Protein AF-A0A411FER3-F1 (afdb_monomer_lite)

Sequence (93 aa):
MKMMVMIMMMSIMWWRNHILLMLISAEMLLIIAMMSMINSHNQNSSFLLMLFLPLSVTLASMGMSMMILSSRVNNKTSTLFMLTFANNNNIPH

Foldseek 3Di:
DVVLLVVLVVQLVPPVPDLPSNLVSVLVNLVVVLVVLVVPPDPVSVVVSVVSVVVNVVVSVVSVVVVVVVVVVVVVVVVVVVVVVVVVVPDDD

Structure (mmCIF, N/CA/C/O backbone):
data_AF-A0A411FER3-F1
#
_entry.id   AF-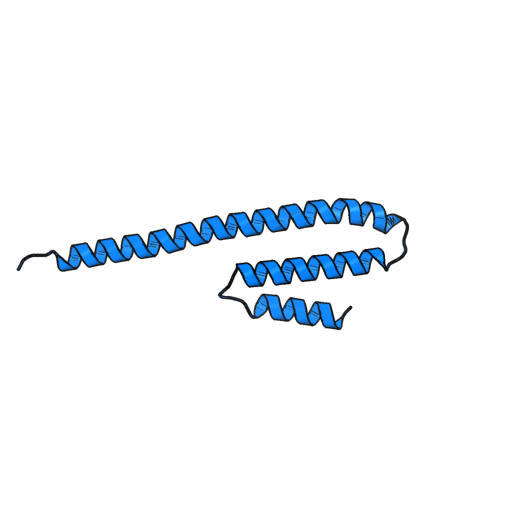A0A411FER3-F1
#
loop_
_atom_site.group_PDB
_atom_site.id
_atom_site.type_symbol
_atom_site.label_atom_id
_atom_site.label_alt_id
_atom_site.label_comp_id
_atom_site.label_asym_id
_atom_site.label_entity_id
_atom_site.label_seq_id
_atom_site.pdbx_PDB_ins_code
_atom_site.Cartn_x
_atom_site.Cartn_y
_atom_site.Cartn_z
_atom_site.occupancy
_atom_site.B_iso_or_equiv
_atom_site.auth_seq_id
_atom_site.auth_comp_id
_atom_site.auth_asym_id
_atom_site.auth_atom_id
_atom_site.pdbx_PDB_model_num
ATOM 1 N N . MET A 1 1 ? 16.944 -5.169 -0.177 1.00 69.88 1 MET A N 1
ATOM 2 C CA . MET A 1 1 ? 15.508 -5.279 -0.529 1.00 69.88 1 MET A CA 1
ATOM 3 C C . MET A 1 1 ? 14.810 -6.408 0.233 1.00 69.88 1 MET A C 1
ATOM 5 O O . MET A 1 1 ? 13.967 -6.098 1.059 1.00 69.88 1 MET A O 1
ATOM 9 N N . LYS A 1 2 ? 15.179 -7.691 0.053 1.00 78.00 2 LYS A N 1
ATOM 10 C CA . LYS A 1 2 ? 14.475 -8.835 0.689 1.00 78.00 2 LYS A CA 1
ATOM 11 C C . LYS A 1 2 ? 14.326 -8.722 2.217 1.00 78.00 2 LYS A C 1
ATOM 13 O O . LYS A 1 2 ? 13.232 -8.899 2.736 1.00 78.00 2 LYS A O 1
ATOM 18 N N . MET A 1 3 ? 15.398 -8.355 2.925 1.00 83.06 3 MET A N 1
ATOM 19 C CA . MET A 1 3 ? 15.358 -8.171 4.384 1.00 83.06 3 MET A CA 1
ATOM 20 C C . MET A 1 3 ? 14.451 -7.005 4.814 1.00 83.06 3 MET A C 1
ATOM 22 O O . MET A 1 3 ? 13.704 -7.142 5.774 1.00 83.06 3 MET A O 1
ATOM 26 N N . MET A 1 4 ? 14.448 -5.893 4.070 1.00 82.31 4 MET A N 1
ATOM 27 C CA . MET A 1 4 ? 13.546 -4.760 4.330 1.00 82.31 4 MET A CA 1
ATOM 28 C C . MET A 1 4 ? 12.074 -5.149 4.175 1.00 82.31 4 MET A C 1
ATOM 30 O O . MET A 1 4 ? 11.265 -4.768 5.011 1.00 82.31 4 MET A O 1
ATOM 34 N N . VAL A 1 5 ? 11.730 -5.946 3.156 1.00 83.62 5 VAL A N 1
ATOM 35 C CA . VAL A 1 5 ? 10.352 -6.432 2.965 1.00 83.62 5 VAL A CA 1
ATOM 36 C C . VAL A 1 5 ? 9.908 -7.285 4.155 1.00 83.62 5 VAL A C 1
ATOM 38 O O . VAL A 1 5 ? 8.813 -7.083 4.669 1.00 83.62 5 VAL A O 1
ATOM 41 N N . MET A 1 6 ? 10.771 -8.179 4.649 1.00 85.94 6 MET A N 1
ATOM 42 C CA . MET A 1 6 ? 10.462 -8.994 5.830 1.00 85.94 6 MET A CA 1
ATOM 43 C C . MET A 1 6 ? 10.262 -8.141 7.088 1.00 85.94 6 MET A C 1
ATOM 45 O O . MET A 1 6 ? 9.321 -8.377 7.839 1.00 85.94 6 MET A O 1
ATOM 49 N N . ILE A 1 7 ? 11.096 -7.118 7.300 1.00 84.06 7 ILE A N 1
ATOM 50 C CA . ILE A 1 7 ? 10.964 -6.200 8.442 1.00 84.06 7 ILE A CA 1
ATOM 51 C C . ILE A 1 7 ? 9.638 -5.430 8.379 1.00 84.06 7 ILE A C 1
ATOM 53 O O . ILE A 1 7 ? 8.958 -5.305 9.395 1.00 84.06 7 ILE A O 1
ATOM 57 N N . MET A 1 8 ? 9.239 -4.954 7.196 1.00 84.38 8 MET A N 1
ATOM 58 C CA . MET A 1 8 ? 7.972 -4.233 7.029 1.00 84.38 8 MET A CA 1
ATOM 59 C C . MET A 1 8 ? 6.752 -5.148 7.194 1.00 84.38 8 MET A C 1
ATOM 61 O O . MET A 1 8 ? 5.770 -4.752 7.812 1.00 84.38 8 MET A O 1
ATOM 65 N N . MET A 1 9 ? 6.821 -6.399 6.732 1.00 82.62 9 MET A N 1
ATOM 66 C CA . MET A 1 9 ? 5.761 -7.382 6.989 1.00 82.62 9 MET A CA 1
ATOM 67 C C . MET A 1 9 ? 5.608 -7.685 8.484 1.00 82.62 9 MET A C 1
ATOM 69 O O . MET A 1 9 ? 4.492 -7.734 9.000 1.00 82.62 9 MET A O 1
ATOM 73 N N . MET A 1 10 ? 6.725 -7.829 9.201 1.00 84.06 10 MET A N 1
ATOM 74 C CA . MET A 1 10 ? 6.702 -8.035 10.651 1.00 84.06 10 MET A CA 1
ATOM 75 C C . MET A 1 10 ? 6.182 -6.804 11.401 1.00 84.06 10 MET A C 1
ATOM 77 O O . MET A 1 10 ? 5.457 -6.949 12.385 1.00 84.06 10 MET A O 1
ATOM 81 N N . SER A 1 11 ? 6.491 -5.591 10.932 1.00 82.50 11 SER A N 1
ATOM 82 C CA . SER A 1 11 ? 5.989 -4.369 11.563 1.00 82.50 11 SER A CA 1
ATOM 83 C C . SER A 1 11 ? 4.472 -4.222 11.400 1.00 82.50 11 SER A C 1
ATOM 85 O O . SER A 1 11 ? 3.802 -3.898 12.374 1.00 82.50 11 SER A O 1
ATOM 87 N N . ILE A 1 12 ? 3.886 -4.560 10.245 1.00 83.88 12 ILE A N 1
ATOM 88 C CA . ILE A 1 12 ? 2.419 -4.567 10.058 1.00 83.88 12 ILE A CA 1
ATOM 89 C C . ILE A 1 12 ? 1.728 -5.450 11.110 1.00 83.88 12 ILE A C 1
ATOM 91 O O . ILE A 1 12 ? 0.720 -5.048 11.691 1.00 83.88 12 ILE A O 1
ATOM 95 N N . MET A 1 13 ? 2.291 -6.626 11.405 1.00 80.69 13 MET A N 1
ATOM 96 C CA . MET A 1 13 ? 1.725 -7.551 12.395 1.00 80.69 13 MET A CA 1
ATOM 97 C C . MET A 1 13 ? 1.893 -7.076 13.845 1.00 80.69 13 MET A C 1
ATOM 99 O O . MET A 1 13 ? 1.079 -7.420 14.703 1.00 80.69 13 MET A O 1
ATOM 103 N N . TRP A 1 14 ? 2.921 -6.275 14.130 1.00 81.75 14 TRP A N 1
ATOM 104 C CA . TRP A 1 14 ? 3.219 -5.811 15.485 1.00 81.75 14 TRP A CA 1
ATOM 105 C C . TRP A 1 14 ? 2.221 -4.753 15.978 1.00 81.75 14 TRP A C 1
ATOM 107 O O . TRP A 1 14 ? 1.768 -4.791 17.124 1.00 81.75 14 TRP A O 1
ATOM 117 N N . TRP A 1 15 ? 1.836 -3.800 15.128 1.00 70.88 15 TRP A N 1
ATOM 118 C CA . TRP A 1 15 ? 1.075 -2.609 15.535 1.00 70.88 15 TRP A CA 1
ATOM 119 C C . TRP A 1 15 ? -0.448 -2.822 15.562 1.00 70.88 15 TRP A C 1
ATOM 121 O O . TRP A 1 15 ? -1.217 -1.963 15.133 1.00 70.88 15 TRP A O 1
ATOM 131 N N . ARG A 1 16 ? -0.913 -3.948 16.121 1.00 64.25 16 ARG A N 1
ATOM 132 C CA . ARG A 1 16 ? -2.332 -4.360 16.102 1.00 64.25 16 ARG A CA 1
ATOM 133 C C . ARG A 1 16 ? -3.307 -3.312 16.662 1.00 64.25 16 ARG A C 1
ATOM 135 O O . ARG A 1 16 ? -4.459 -3.280 16.248 1.00 64.25 16 ARG A O 1
ATOM 142 N N . ASN A 1 17 ? -2.862 -2.469 17.595 1.00 69.12 17 ASN A N 1
ATOM 143 C CA . ASN A 1 17 ? -3.724 -1.492 18.269 1.00 69.12 17 ASN A CA 1
ATOM 144 C C . ASN A 1 17 ? -3.714 -0.092 17.624 1.00 69.12 17 ASN A C 1
ATOM 146 O O . ASN A 1 17 ? -4.632 0.694 17.837 1.00 69.12 17 ASN A O 1
ATOM 150 N N . HIS A 1 18 ? -2.690 0.234 16.831 1.00 80.94 18 HIS A N 1
ATOM 151 C CA . HIS A 1 18 ? -2.529 1.558 16.233 1.00 80.94 18 HIS A CA 1
ATOM 152 C C . HIS A 1 18 ? -2.665 1.467 14.714 1.00 80.94 18 HIS A C 1
ATOM 154 O O . HIS A 1 18 ? -1.677 1.370 13.988 1.00 80.94 18 HIS A O 1
ATOM 160 N N . ILE A 1 19 ? -3.911 1.541 14.239 1.00 81.12 19 ILE A N 1
ATOM 161 C CA . ILE A 1 19 ? -4.270 1.415 12.815 1.00 81.12 19 ILE A CA 1
ATOM 162 C C . ILE A 1 19 ? -3.488 2.410 11.936 1.00 81.12 19 ILE A C 1
ATOM 164 O O . ILE A 1 19 ? -3.045 2.041 10.854 1.00 81.12 19 ILE A O 1
ATOM 168 N N . LEU A 1 20 ? -3.232 3.636 12.414 1.00 82.31 20 LEU A N 1
ATOM 169 C CA . LEU A 1 20 ? -2.407 4.623 11.695 1.00 82.31 20 LEU A CA 1
ATOM 170 C C . LEU A 1 20 ? -0.974 4.142 11.445 1.00 82.31 20 LEU A C 1
ATOM 172 O O . LEU A 1 20 ? -0.457 4.286 10.342 1.00 82.31 20 LEU A O 1
ATOM 176 N N . LEU A 1 21 ? -0.334 3.563 12.461 1.00 82.94 21 LEU A N 1
ATOM 177 C CA . LEU A 1 21 ? 1.036 3.060 12.355 1.00 82.94 21 LEU A CA 1
ATOM 178 C C . LEU A 1 21 ? 1.114 1.830 11.447 1.00 82.94 21 LEU A C 1
ATOM 180 O O . LEU A 1 21 ? 2.087 1.679 10.713 1.00 82.94 21 LEU A O 1
ATOM 184 N N . MET A 1 22 ? 0.060 1.011 11.434 1.00 85.25 22 MET A N 1
ATOM 185 C CA . MET A 1 22 ? -0.094 -0.084 10.475 1.00 85.25 22 MET A CA 1
ATOM 186 C C . MET A 1 22 ? -0.261 0.424 9.031 1.00 85.25 22 MET A C 1
ATOM 188 O O . MET A 1 22 ? 0.335 -0.133 8.114 1.00 85.25 22 MET A O 1
ATOM 192 N N . LEU A 1 23 ? -1.036 1.492 8.810 1.00 85.50 23 LEU A N 1
ATOM 193 C CA . LEU A 1 23 ? -1.161 2.102 7.481 1.00 85.50 23 LEU A CA 1
ATOM 194 C C . LEU A 1 23 ? 0.178 2.674 6.997 1.00 85.50 23 LEU A C 1
ATOM 196 O O . LEU A 1 23 ? 0.553 2.466 5.848 1.00 85.50 23 LEU A O 1
ATOM 200 N N . ILE A 1 24 ? 0.928 3.342 7.876 1.00 86.25 24 ILE A N 1
ATOM 201 C CA . ILE A 1 24 ? 2.242 3.904 7.534 1.00 86.25 24 ILE A CA 1
ATOM 202 C C . ILE A 1 24 ? 3.237 2.803 7.150 1.00 86.25 24 ILE A C 1
ATOM 204 O O . ILE A 1 24 ? 3.979 2.962 6.183 1.00 86.25 24 ILE A O 1
ATOM 208 N N . SER A 1 25 ? 3.262 1.671 7.860 1.00 86.12 25 SER A N 1
ATOM 209 C CA . SER A 1 25 ? 4.148 0.564 7.480 1.00 86.12 25 SER A CA 1
ATOM 210 C C . SER A 1 25 ? 3.750 -0.077 6.146 1.00 86.12 25 SER A C 1
ATOM 212 O O . SER A 1 25 ? 4.634 -0.456 5.374 1.00 86.12 25 SER A O 1
ATOM 214 N N . ALA A 1 26 ? 2.453 -0.132 5.830 1.00 86.19 26 ALA A N 1
ATOM 215 C CA . ALA A 1 26 ? 1.967 -0.573 4.524 1.00 86.19 26 ALA A CA 1
ATOM 216 C C . ALA A 1 26 ? 2.381 0.383 3.385 1.00 86.19 26 ALA A C 1
ATOM 218 O O . ALA A 1 26 ? 2.861 -0.083 2.351 1.00 86.19 26 ALA A O 1
ATOM 219 N N . GLU A 1 27 ? 2.293 1.702 3.588 1.00 87.69 27 GLU A N 1
ATOM 220 C CA . GLU A 1 27 ? 2.781 2.706 2.626 1.00 87.69 27 GLU A CA 1
ATOM 221 C C . GLU A 1 27 ? 4.287 2.567 2.369 1.00 87.69 27 GLU A C 1
ATOM 223 O O . GLU A 1 27 ? 4.743 2.541 1.224 1.00 87.69 27 GLU A O 1
ATOM 228 N N . MET A 1 28 ? 5.080 2.379 3.427 1.00 88.44 28 MET A N 1
ATOM 229 C CA . MET A 1 28 ? 6.525 2.168 3.289 1.00 88.44 28 MET A CA 1
ATOM 230 C C . MET A 1 28 ? 6.850 0.890 2.504 1.00 88.44 28 MET A C 1
ATOM 232 O O . MET A 1 28 ? 7.810 0.864 1.730 1.00 88.44 28 MET A O 1
ATOM 236 N N . LEU A 1 29 ? 6.042 -0.164 2.650 1.00 89.94 29 LEU A N 1
ATOM 237 C CA . LEU A 1 29 ? 6.189 -1.392 1.872 1.00 89.94 29 LEU A CA 1
ATOM 238 C C . LEU A 1 29 ? 5.875 -1.164 0.385 1.00 89.94 29 LEU A C 1
ATOM 240 O O . LEU A 1 29 ? 6.621 -1.651 -0.469 1.00 89.94 29 LEU A O 1
ATOM 244 N N . LEU A 1 30 ? 4.831 -0.391 0.068 1.00 88.75 30 LEU A N 1
ATOM 245 C CA . LEU A 1 30 ? 4.481 -0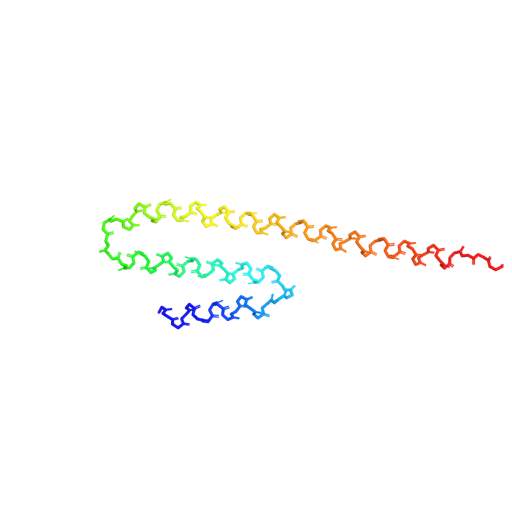.024 -1.309 1.00 88.75 30 LEU A CA 1
ATOM 246 C C . LEU A 1 30 ? 5.583 0.810 -1.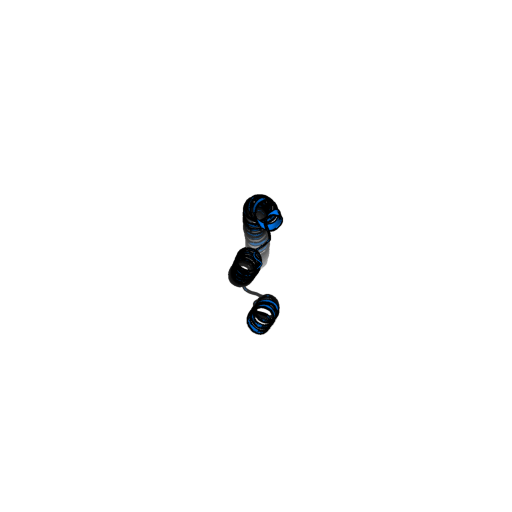974 1.00 88.75 30 LEU A C 1
ATOM 248 O O . LEU A 1 30 ? 5.938 0.545 -3.124 1.00 88.75 30 LEU A O 1
ATOM 252 N N . ILE A 1 31 ? 6.196 1.745 -1.245 1.00 89.12 31 ILE A N 1
ATOM 253 C CA . ILE A 1 31 ? 7.333 2.535 -1.741 1.00 89.12 31 ILE A CA 1
ATOM 254 C C . ILE A 1 31 ? 8.535 1.630 -2.039 1.00 89.12 31 ILE A C 1
ATOM 256 O O . ILE A 1 31 ? 9.153 1.746 -3.097 1.00 89.12 31 ILE A O 1
ATOM 260 N N . ILE A 1 32 ? 8.861 0.685 -1.151 1.00 89.44 32 ILE A N 1
ATOM 261 C CA . ILE A 1 32 ? 9.953 -0.275 -1.389 1.00 89.44 32 ILE A CA 1
ATOM 262 C C . ILE A 1 32 ? 9.660 -1.137 -2.625 1.00 89.44 32 ILE A C 1
ATOM 264 O O . ILE A 1 32 ? 10.561 -1.376 -3.434 1.00 89.44 32 ILE A O 1
ATOM 268 N N . ALA A 1 33 ? 8.410 -1.575 -2.804 1.00 86.06 33 ALA A N 1
ATOM 269 C CA . ALA A 1 33 ? 7.989 -2.318 -3.988 1.00 86.06 33 ALA A CA 1
ATOM 270 C C . ALA A 1 33 ? 8.154 -1.480 -5.267 1.00 86.06 33 ALA A C 1
ATOM 272 O O . ALA A 1 33 ? 8.756 -1.955 -6.233 1.00 86.06 33 ALA A O 1
ATOM 273 N N . MET A 1 34 ? 7.731 -0.214 -5.249 1.00 86.88 34 MET A N 1
ATOM 274 C CA . MET A 1 34 ? 7.907 0.725 -6.360 1.00 86.88 34 MET A CA 1
ATOM 275 C C . MET A 1 34 ? 9.387 0.918 -6.713 1.00 86.88 34 MET A C 1
ATOM 277 O O . MET A 1 34 ? 9.770 0.769 -7.872 1.00 86.88 34 MET A O 1
ATOM 281 N N . MET A 1 35 ? 10.244 1.153 -5.716 1.00 86.31 35 MET A N 1
ATOM 282 C CA . MET A 1 35 ? 11.691 1.290 -5.920 1.00 86.31 35 MET A CA 1
ATOM 283 C C . MET A 1 35 ? 12.318 0.007 -6.477 1.00 86.31 35 MET A C 1
ATOM 285 O O . MET A 1 35 ? 13.248 0.066 -7.281 1.00 86.31 35 MET A O 1
ATOM 289 N N . SER A 1 36 ? 11.809 -1.166 -6.091 1.00 84.81 36 SER A N 1
ATOM 290 C CA . SER A 1 36 ? 12.267 -2.432 -6.666 1.00 84.81 36 SER A CA 1
ATOM 291 C C . SER A 1 36 ? 11.906 -2.562 -8.151 1.00 84.81 36 SER A C 1
ATOM 293 O O . SER A 1 36 ? 12.744 -3.010 -8.932 1.00 84.81 36 SER A O 1
ATOM 295 N N . MET A 1 37 ? 10.715 -2.099 -8.552 1.00 84.31 37 MET A N 1
ATOM 296 C CA . MET A 1 37 ? 10.255 -2.132 -9.946 1.00 84.31 37 MET A CA 1
ATOM 297 C C . MET A 1 37 ? 10.987 -1.128 -10.841 1.00 84.31 37 MET A C 1
ATOM 299 O O . MET A 1 37 ? 11.260 -1.433 -12.000 1.00 84.31 37 MET A O 1
ATOM 303 N N . ILE A 1 38 ? 11.346 0.043 -10.304 1.00 86.19 38 ILE A N 1
ATOM 304 C CA . ILE A 1 38 ? 12.183 1.029 -11.007 1.00 86.19 38 ILE A CA 1
ATOM 305 C C . ILE A 1 38 ? 13.571 0.440 -11.290 1.00 86.19 38 ILE A C 1
ATOM 307 O O . ILE A 1 38 ? 14.090 0.572 -12.395 1.00 86.19 38 ILE A O 1
ATOM 311 N N . ASN A 1 39 ? 14.156 -0.254 -10.309 1.00 82.44 39 ASN A N 1
ATOM 312 C CA . ASN A 1 39 ? 15.486 -0.849 -10.447 1.00 82.44 39 ASN A CA 1
ATOM 313 C C . ASN A 1 39 ? 15.508 -2.084 -11.361 1.00 82.44 39 ASN A C 1
ATOM 315 O O . ASN A 1 39 ? 16.550 -2.401 -11.936 1.00 82.44 39 ASN A O 1
ATOM 319 N N . SER A 1 40 ? 14.382 -2.787 -11.528 1.00 78.38 40 SER A N 1
ATOM 320 C CA . SER A 1 40 ? 14.247 -3.811 -12.564 1.00 78.38 40 SER A CA 1
ATOM 321 C C . SER A 1 40 ? 14.046 -3.129 -13.919 1.00 78.38 40 SER A C 1
ATOM 323 O O . SER A 1 40 ? 12.924 -2.843 -14.337 1.00 78.38 40 SER A O 1
ATOM 325 N N . HIS A 1 41 ? 15.161 -2.820 -14.576 1.00 60.94 41 HIS A N 1
ATOM 326 C CA . HIS A 1 41 ? 15.228 -2.085 -15.834 1.00 60.94 41 HIS A CA 1
ATOM 327 C C . HIS A 1 41 ? 14.589 -2.898 -16.977 1.00 60.94 41 HIS A C 1
ATOM 329 O O . HIS A 1 41 ? 15.258 -3.634 -17.694 1.00 60.94 41 HIS A O 1
ATOM 335 N N . ASN A 1 42 ? 13.269 -2.802 -17.130 1.00 72.25 42 ASN A N 1
ATOM 336 C CA . ASN A 1 42 ? 12.529 -3.432 -18.217 1.00 72.25 42 ASN A CA 1
ATOM 337 C C . ASN A 1 42 ? 11.515 -2.431 -18.777 1.00 72.25 42 ASN A C 1
ATOM 339 O O . ASN A 1 42 ? 10.802 -1.800 -18.008 1.00 72.25 42 ASN A O 1
ATOM 343 N N . GLN A 1 43 ? 11.423 -2.262 -20.098 1.00 66.06 43 GLN A N 1
ATOM 344 C CA . GLN A 1 43 ? 10.559 -1.232 -20.700 1.00 66.06 43 GLN A CA 1
ATOM 345 C C . GLN A 1 43 ? 9.080 -1.391 -20.303 1.00 66.06 43 GLN A C 1
ATOM 347 O O . GLN A 1 43 ? 8.386 -0.396 -20.093 1.00 66.06 43 GLN A O 1
ATOM 352 N N . ASN A 1 44 ? 8.632 -2.628 -20.067 1.00 70.44 44 ASN A N 1
ATOM 353 C CA . ASN A 1 44 ? 7.280 -2.932 -19.590 1.00 70.44 44 ASN A CA 1
ATOM 354 C C . ASN A 1 44 ? 7.007 -2.489 -18.139 1.00 70.44 44 ASN A C 1
ATOM 356 O O . ASN A 1 44 ? 5.844 -2.381 -17.751 1.00 70.44 44 ASN A O 1
ATOM 360 N N . SER A 1 45 ? 8.035 -2.219 -17.324 1.00 72.06 45 SER A N 1
ATOM 361 C CA . SER A 1 45 ? 7.836 -1.789 -15.933 1.00 72.06 45 SER A CA 1
ATOM 362 C C . SER A 1 45 ? 7.287 -0.365 -15.835 1.00 72.06 45 SER A C 1
ATOM 364 O O . SER A 1 45 ? 6.606 -0.053 -14.865 1.00 72.06 45 SER A O 1
ATOM 366 N N . SER A 1 46 ? 7.500 0.474 -16.855 1.00 79.62 46 SER A N 1
ATOM 367 C CA . SER A 1 46 ? 7.030 1.867 -16.889 1.00 79.62 46 SER A CA 1
ATOM 368 C C . SER A 1 46 ? 5.499 1.985 -16.878 1.00 79.62 46 SER A C 1
ATOM 370 O O . SER A 1 46 ? 4.942 2.722 -16.065 1.00 79.62 46 SER A O 1
ATOM 372 N N . PHE A 1 47 ? 4.802 1.200 -17.706 1.00 83.00 47 PHE A N 1
ATOM 373 C CA . PHE A 1 47 ? 3.337 1.128 -17.702 1.00 83.00 47 PHE A CA 1
ATOM 374 C C . PHE A 1 47 ? 2.800 0.565 -16.378 1.00 83.00 47 PHE A C 1
ATOM 376 O O . PHE A 1 47 ? 1.819 1.064 -15.826 1.00 83.00 47 PHE A O 1
ATOM 383 N N . LEU A 1 48 ? 3.484 -0.442 -15.833 1.00 84.69 48 LEU A N 1
ATOM 384 C CA . LEU A 1 48 ? 3.122 -1.075 -14.566 1.00 84.69 48 LEU A CA 1
ATOM 385 C C . LEU A 1 48 ? 3.270 -0.095 -13.390 1.00 84.69 48 LEU A C 1
ATOM 387 O O . LEU A 1 48 ? 2.380 -0.011 -12.551 1.00 84.69 48 LEU A O 1
ATOM 391 N N . LEU A 1 49 ? 4.331 0.716 -13.380 1.00 83.94 49 LEU A N 1
ATOM 392 C CA . LEU A 1 49 ? 4.530 1.831 -12.447 1.00 83.94 49 LEU A CA 1
ATOM 393 C C . LEU A 1 49 ? 3.411 2.875 -12.553 1.00 83.94 49 LEU A C 1
ATOM 395 O O . LEU A 1 49 ? 2.919 3.349 -11.530 1.00 83.94 49 LEU A O 1
ATOM 399 N N . MET A 1 50 ? 2.977 3.189 -13.777 1.00 85.69 50 MET A N 1
ATOM 400 C CA . MET A 1 50 ? 1.904 4.154 -14.025 1.00 85.69 50 MET A CA 1
ATOM 401 C C . MET A 1 50 ? 0.546 3.681 -13.487 1.00 85.69 50 MET A C 1
ATOM 403 O O . MET A 1 50 ? -0.242 4.502 -13.028 1.00 85.69 50 MET A O 1
ATOM 407 N N . LEU A 1 51 ? 0.282 2.369 -13.499 1.00 86.62 51 LEU A N 1
ATOM 408 C CA . LEU A 1 51 ? -0.906 1.768 -12.877 1.00 86.62 51 LEU A CA 1
ATOM 409 C C . LEU A 1 51 ? -0.757 1.559 -11.365 1.00 86.62 51 LEU A C 1
ATOM 411 O O . LEU A 1 51 ? -1.735 1.656 -10.626 1.00 86.62 51 LEU A O 1
ATOM 415 N N . PHE A 1 52 ? 0.454 1.279 -10.889 1.00 89.25 52 PHE A N 1
ATOM 416 C CA . PHE A 1 52 ? 0.718 0.990 -9.480 1.00 89.25 52 PHE A CA 1
ATOM 417 C C . PHE A 1 52 ? 0.459 2.201 -8.574 1.00 89.25 52 PHE A C 1
ATOM 419 O O . PHE A 1 52 ? -0.130 2.055 -7.506 1.00 89.25 52 PHE A O 1
ATOM 426 N N . LEU A 1 53 ? 0.845 3.396 -9.022 1.00 85.94 53 LEU A N 1
ATOM 427 C CA . LEU A 1 53 ? 0.687 4.654 -8.285 1.00 85.94 53 LEU A CA 1
ATOM 428 C C . LEU A 1 53 ? -0.777 5.020 -7.955 1.00 85.94 53 LEU A C 1
ATOM 430 O O . LEU A 1 53 ? -1.081 5.289 -6.794 1.00 85.94 53 LEU A O 1
ATOM 434 N N . PRO A 1 54 ? -1.724 5.028 -8.913 1.00 90.12 54 PRO A N 1
ATOM 435 C CA . PRO A 1 54 ? -3.123 5.290 -8.588 1.00 90.12 54 PRO A CA 1
ATOM 436 C C . PRO A 1 54 ? -3.719 4.185 -7.707 1.00 90.12 54 PRO A C 1
ATOM 438 O O . PRO A 1 54 ? -4.484 4.490 -6.794 1.00 90.12 54 PRO A O 1
ATOM 441 N N . LEU A 1 55 ? -3.327 2.920 -7.904 1.00 89.81 55 LEU A N 1
ATOM 442 C CA . LEU A 1 55 ? -3.771 1.820 -7.044 1.00 89.81 55 LEU A CA 1
ATOM 443 C C . LEU A 1 55 ? -3.314 2.007 -5.590 1.00 89.81 55 LEU A C 1
ATOM 445 O O . LEU A 1 55 ? -4.142 1.875 -4.687 1.00 89.81 55 LEU A O 1
ATOM 449 N N . SER A 1 56 ? -2.054 2.383 -5.347 1.00 91.31 56 SER A N 1
ATOM 450 C CA . SER A 1 56 ? -1.564 2.637 -3.985 1.00 91.31 56 SER A CA 1
ATOM 451 C C . SER A 1 56 ? -2.324 3.783 -3.313 1.00 91.31 56 SER A C 1
ATOM 453 O O . SER A 1 56 ? -2.757 3.644 -2.172 1.00 91.31 56 SER A O 1
ATOM 455 N N . VAL A 1 57 ? -2.598 4.870 -4.042 1.00 90.56 57 VAL A N 1
ATOM 456 C CA . VAL A 1 57 ? -3.371 6.012 -3.521 1.00 90.56 57 VAL A CA 1
ATOM 457 C C . VAL A 1 57 ? -4.812 5.618 -3.178 1.00 90.56 57 VAL A C 1
ATOM 459 O O . VAL A 1 57 ? -5.323 6.010 -2.127 1.00 90.56 57 VAL A O 1
ATOM 462 N N . THR A 1 58 ? -5.477 4.819 -4.021 1.00 92.94 58 THR A N 1
ATOM 463 C CA . THR A 1 58 ? -6.848 4.355 -3.729 1.00 92.94 58 THR A CA 1
ATOM 464 C C . THR A 1 58 ? -6.908 3.433 -2.513 1.00 92.94 58 THR A C 1
ATOM 466 O O . THR A 1 58 ? -7.832 3.534 -1.704 1.00 92.94 58 THR A O 1
ATOM 469 N N . LEU A 1 59 ? -5.901 2.573 -2.329 1.00 88.75 59 LEU A N 1
ATOM 470 C CA . LEU A 1 59 ? -5.805 1.705 -1.159 1.00 88.75 59 LEU A CA 1
ATOM 471 C C . LEU A 1 59 ? -5.616 2.528 0.126 1.00 88.75 59 LEU A C 1
ATOM 473 O O . LEU A 1 59 ? -6.286 2.267 1.128 1.00 88.75 59 LEU A O 1
ATOM 477 N N . ALA A 1 60 ? -4.779 3.567 0.074 1.00 87.31 60 ALA A N 1
ATOM 478 C CA . ALA A 1 60 ? -4.565 4.501 1.175 1.00 87.31 60 ALA A CA 1
ATOM 479 C C . ALA A 1 60 ? -5.857 5.234 1.567 1.00 87.31 60 ALA A C 1
ATOM 481 O O . ALA A 1 60 ? -6.227 5.289 2.745 1.00 87.31 60 ALA A O 1
ATOM 482 N N . SER A 1 61 ? -6.589 5.766 0.578 1.00 90.25 61 SER A N 1
ATOM 483 C CA . SER A 1 61 ? -7.839 6.486 0.836 1.00 90.25 61 SER A CA 1
ATOM 484 C C . SER A 1 61 ? -8.902 5.561 1.428 1.00 90.25 61 SER A C 1
ATOM 486 O O . SER A 1 61 ? -9.626 5.954 2.347 1.00 90.25 61 SER A O 1
ATOM 488 N N . MET A 1 62 ? -8.974 4.315 0.948 1.00 90.19 62 MET A N 1
ATOM 489 C CA . MET A 1 62 ? -9.865 3.298 1.498 1.00 90.19 62 MET A CA 1
ATOM 490 C C . MET A 1 62 ? -9.503 2.972 2.953 1.00 90.19 62 MET A C 1
ATOM 492 O O . MET A 1 62 ? -10.385 3.009 3.814 1.00 90.19 62 MET A O 1
ATOM 496 N N . GLY A 1 63 ? -8.224 2.747 3.263 1.00 87.44 63 GLY A N 1
ATOM 497 C CA . GLY A 1 63 ? -7.765 2.488 4.631 1.00 87.44 63 GLY A CA 1
ATOM 498 C C . GLY A 1 63 ? -8.077 3.639 5.598 1.00 87.44 63 GLY A C 1
ATOM 499 O O . GLY A 1 63 ? -8.591 3.411 6.696 1.00 87.44 63 GLY A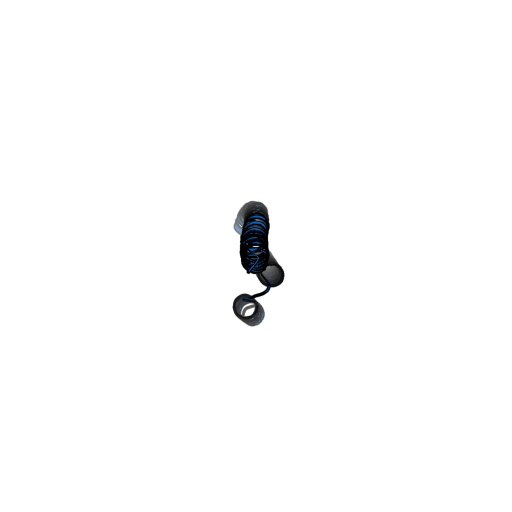 O 1
ATOM 500 N N 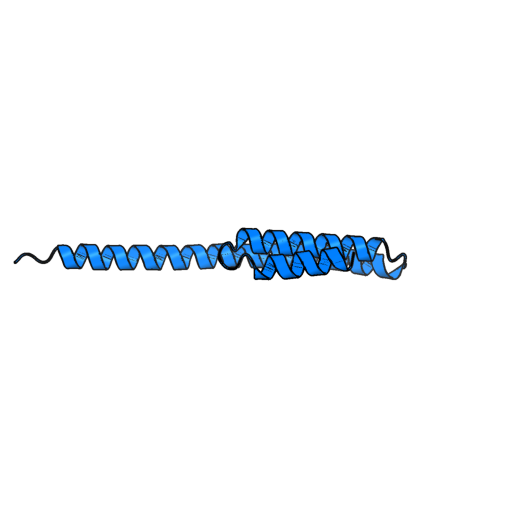. MET A 1 64 ? -7.882 4.888 5.167 1.00 85.69 64 MET A N 1
ATOM 501 C CA . MET A 1 64 ? -8.244 6.070 5.959 1.00 85.69 64 MET A CA 1
ATOM 502 C C . MET A 1 64 ? -9.758 6.192 6.171 1.00 85.69 64 MET A C 1
ATOM 504 O O . MET A 1 64 ? -10.207 6.508 7.274 1.00 85.69 64 MET A O 1
ATOM 508 N N . SER A 1 65 ? -10.570 5.888 5.155 1.00 87.56 65 SER A N 1
ATOM 509 C CA . SER A 1 65 ? -12.033 5.891 5.294 1.00 87.56 65 SER A CA 1
ATOM 510 C C . SER A 1 65 ? -12.524 4.844 6.305 1.00 87.56 65 SER A C 1
ATOM 512 O O . SER A 1 65 ? -13.393 5.140 7.130 1.00 87.56 65 SER A O 1
ATOM 514 N N . MET A 1 66 ? -11.907 3.655 6.326 1.00 84.25 66 MET A N 1
ATOM 515 C CA . MET A 1 66 ? -12.198 2.612 7.315 1.00 84.25 66 MET A CA 1
ATOM 516 C C . MET A 1 66 ? -11.808 3.039 8.731 1.00 84.25 66 MET A C 1
ATOM 518 O O . MET A 1 66 ? -12.549 2.772 9.675 1.00 84.25 66 MET A O 1
ATOM 522 N N . MET A 1 67 ? -10.694 3.757 8.888 1.00 85.69 67 MET A N 1
ATOM 523 C CA . MET A 1 67 ? -10.287 4.319 10.178 1.00 85.69 67 MET A CA 1
ATOM 524 C C . MET A 1 67 ? -11.291 5.358 10.705 1.00 85.69 67 MET A C 1
ATOM 526 O O . MET A 1 67 ? -11.613 5.396 11.895 1.00 85.69 67 MET A O 1
ATOM 530 N N . ILE A 1 68 ? -11.839 6.197 9.824 1.00 85.00 68 ILE A N 1
ATOM 531 C CA . ILE A 1 68 ? -12.899 7.140 10.200 1.00 85.00 68 ILE A CA 1
ATOM 532 C C . ILE A 1 68 ? -14.160 6.375 10.625 1.00 85.00 68 ILE A C 1
ATOM 534 O O . ILE A 1 68 ? -14.817 6.757 11.593 1.00 85.00 68 ILE A O 1
ATOM 538 N N . LEU A 1 69 ? -14.497 5.276 9.947 1.00 83.31 69 LEU A N 1
ATOM 539 C CA . LEU A 1 69 ? -15.656 4.467 10.314 1.00 83.31 69 LEU A CA 1
ATOM 540 C C . LEU A 1 69 ? -15.465 3.794 11.685 1.00 83.31 69 LEU A C 1
ATOM 542 O O . LEU A 1 69 ? -16.362 3.857 12.527 1.00 83.31 69 LEU A O 1
ATOM 546 N N . SER A 1 70 ? -14.290 3.209 11.939 1.00 78.94 70 SER A N 1
ATOM 547 C CA . SER A 1 70 ? -13.986 2.517 13.197 1.00 78.94 70 SER A CA 1
ATOM 548 C C . SER A 1 70 ? -13.924 3.472 14.392 1.00 78.94 70 SER A C 1
ATOM 550 O O . SER A 1 70 ? -14.477 3.168 15.450 1.00 78.94 70 SER A O 1
ATOM 552 N N . SER A 1 71 ? -13.356 4.670 14.219 1.00 79.44 71 SER A N 1
ATOM 553 C CA . SER A 1 71 ? -13.355 5.699 15.270 1.00 79.44 71 SER A CA 1
ATOM 554 C C . SER A 1 71 ? -14.771 6.143 15.658 1.00 79.44 71 SER A C 1
ATOM 556 O O . SER A 1 71 ? -15.071 6.312 16.841 1.00 79.44 71 SER A O 1
ATOM 558 N N . ARG A 1 72 ? -15.686 6.259 14.685 1.00 78.12 72 ARG A N 1
ATOM 559 C CA . ARG A 1 72 ? -17.096 6.592 14.945 1.00 78.12 72 ARG A CA 1
ATOM 560 C C . ARG A 1 72 ? -17.835 5.482 15.688 1.00 78.12 72 ARG A C 1
ATOM 562 O O . ARG A 1 72 ? -18.699 5.796 16.500 1.00 78.12 72 ARG A O 1
ATOM 569 N N . VAL A 1 73 ? -17.527 4.213 15.423 1.00 75.88 73 VAL A N 1
ATOM 570 C CA . VAL A 1 73 ? -18.135 3.079 16.140 1.00 75.88 73 VAL A CA 1
ATOM 571 C C . VAL A 1 73 ? -17.659 3.046 17.595 1.00 75.88 73 VAL A C 1
ATOM 573 O O . VAL A 1 73 ? -18.496 3.005 18.495 1.00 75.88 73 VAL A O 1
ATOM 576 N N . ASN A 1 74 ? -16.352 3.185 17.836 1.00 65.50 74 ASN A N 1
ATOM 577 C CA . ASN A 1 74 ? -15.789 3.155 19.192 1.00 65.50 74 ASN A CA 1
ATOM 578 C C . ASN A 1 74 ? -16.245 4.337 20.069 1.00 65.50 74 ASN A C 1
ATOM 580 O O . ASN A 1 74 ? -16.471 4.171 21.268 1.00 65.50 74 ASN A O 1
ATOM 584 N N . ASN A 1 75 ? -16.443 5.524 19.484 1.00 60.31 75 ASN A N 1
ATOM 585 C CA . ASN A 1 75 ? -16.989 6.671 20.221 1.00 60.31 75 ASN A CA 1
ATOM 586 C C . ASN A 1 75 ? -18.488 6.522 20.536 1.00 60.31 75 ASN A C 1
ATOM 588 O O . ASN A 1 75 ? -18.976 7.053 21.534 1.00 60.31 75 ASN A O 1
ATOM 592 N N . LYS A 1 76 ? -19.248 5.795 19.708 1.00 53.56 76 LYS A N 1
ATOM 593 C CA . LYS A 1 76 ? -20.665 5.507 19.982 1.00 53.56 76 LYS A CA 1
ATOM 594 C C . LYS A 1 76 ? -20.841 4.472 21.091 1.00 53.56 76 LYS A C 1
ATOM 596 O O . LYS A 1 76 ? -21.759 4.599 21.891 1.00 53.56 76 LYS A O 1
ATOM 601 N N . THR A 1 77 ? -19.962 3.475 21.178 1.00 54.44 77 THR A N 1
ATOM 602 C CA . THR A 1 77 ? -20.013 2.467 22.249 1.00 54.44 77 THR A CA 1
ATOM 603 C C . THR A 1 77 ? -19.677 3.054 23.619 1.00 54.44 77 THR A C 1
ATOM 605 O O . THR A 1 77 ? -20.337 2.714 24.599 1.00 54.44 77 THR A O 1
ATOM 608 N N . SER A 1 78 ? -18.707 3.972 23.704 1.00 56.66 78 SER A N 1
ATOM 609 C CA . SER A 1 78 ? -18.356 4.630 24.972 1.00 56.66 78 SER A CA 1
ATOM 610 C C . SER A 1 78 ? -19.456 5.579 25.461 1.00 56.66 78 SER A C 1
ATOM 612 O O . SER A 1 78 ? -19.777 5.587 26.648 1.00 56.66 78 SER A O 1
ATOM 614 N N . THR A 1 79 ? -20.085 6.331 24.554 1.00 57.16 79 THR A N 1
ATOM 615 C CA . THR A 1 79 ? -21.183 7.253 24.891 1.00 57.16 79 THR A CA 1
ATOM 616 C C . THR A 1 79 ? -22.458 6.528 25.324 1.00 57.16 79 THR A C 1
ATOM 618 O O . THR A 1 79 ? -23.071 6.940 26.306 1.00 57.16 79 THR A O 1
ATOM 621 N N . LEU A 1 80 ? -22.832 5.420 24.670 1.00 58.94 80 LEU A N 1
ATOM 622 C CA . LEU A 1 80 ? -23.966 4.586 25.095 1.00 58.94 80 LEU A CA 1
ATOM 623 C C . LEU A 1 80 ? -23.731 3.962 26.473 1.00 58.94 80 LEU A C 1
ATOM 625 O O . LEU A 1 80 ? -24.619 4.028 27.319 1.00 58.94 80 LEU A O 1
ATOM 629 N N . PHE A 1 81 ? -22.531 3.424 26.722 1.00 57.56 81 PHE A N 1
ATOM 630 C CA . PHE A 1 81 ? -22.178 2.867 28.029 1.00 57.56 81 PHE A CA 1
ATOM 631 C C . PHE A 1 81 ? -22.249 3.9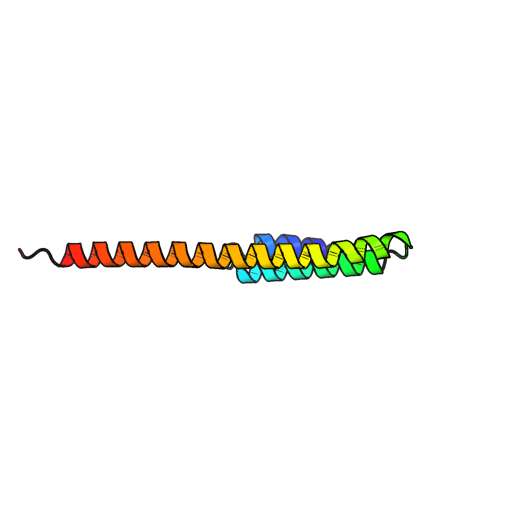33 29.130 1.00 57.56 81 PHE A C 1
ATOM 633 O O . PHE A 1 81 ? -22.876 3.711 30.165 1.00 57.56 81 PHE A O 1
ATOM 640 N N . MET A 1 82 ? -21.689 5.121 28.884 1.00 58.59 82 MET A N 1
ATOM 641 C CA . MET A 1 82 ? -21.718 6.232 29.837 1.00 58.59 82 MET A CA 1
ATOM 642 C C . MET A 1 82 ? -23.146 6.727 30.114 1.00 58.59 82 MET A C 1
ATOM 644 O O . MET A 1 82 ? -23.480 6.987 31.266 1.00 58.59 82 MET A O 1
ATOM 648 N N . LEU A 1 83 ? -24.012 6.787 29.095 1.00 60.34 83 LEU A N 1
ATOM 649 C CA . LEU A 1 83 ? -25.431 7.124 29.260 1.00 60.34 83 LEU A CA 1
ATOM 650 C C . LEU A 1 83 ? -26.189 6.063 30.066 1.00 60.34 83 LEU A C 1
ATOM 652 O O . LEU A 1 83 ? -26.956 6.418 30.957 1.00 60.34 83 LEU A O 1
ATOM 656 N N . THR A 1 84 ? -25.957 4.770 29.816 1.00 60.12 84 THR A N 1
ATOM 657 C CA . THR A 1 84 ? -26.574 3.700 30.618 1.00 60.12 84 THR A CA 1
ATOM 658 C C . THR A 1 84 ? -26.089 3.706 32.067 1.00 60.12 84 THR A C 1
ATOM 660 O O . THR A 1 84 ? -26.890 3.504 32.974 1.00 60.12 84 THR A O 1
ATOM 663 N N . PHE A 1 85 ? -24.807 3.999 32.305 1.00 57.75 85 PHE A N 1
ATOM 664 C CA . PHE A 1 85 ? -24.240 4.069 33.652 1.00 57.75 85 PHE A CA 1
ATOM 665 C C . PHE A 1 85 ? -24.750 5.294 34.423 1.00 57.75 85 PHE A C 1
ATOM 667 O O . PHE A 1 85 ? -25.113 5.186 35.590 1.00 57.75 85 PHE A O 1
ATOM 674 N N . ALA A 1 86 ? -24.846 6.449 33.757 1.00 58.91 86 ALA A N 1
ATOM 675 C CA . ALA A 1 86 ? -25.422 7.658 34.337 1.00 58.91 86 ALA A CA 1
ATOM 676 C C . ALA A 1 86 ? -26.911 7.482 34.676 1.00 58.91 86 ALA A C 1
ATOM 678 O O . ALA A 1 86 ? -27.357 7.945 35.720 1.00 58.91 86 ALA A O 1
ATOM 679 N N . ASN A 1 87 ? -27.673 6.778 33.833 1.00 56.88 87 ASN A N 1
ATOM 680 C CA . ASN A 1 87 ? -29.091 6.535 34.090 1.00 56.88 87 ASN A CA 1
ATOM 681 C C . ASN A 1 87 ? -29.320 5.509 35.218 1.00 56.88 87 ASN A C 1
ATOM 683 O O . ASN A 1 87 ? -30.280 5.633 35.969 1.00 56.88 87 ASN A O 1
ATOM 687 N N . ASN A 1 88 ? -28.419 4.533 35.385 1.00 57.44 88 ASN A N 1
ATOM 688 C CA . ASN A 1 88 ? -28.493 3.556 36.478 1.00 57.44 88 ASN A CA 1
ATOM 689 C C . ASN A 1 88 ? -28.152 4.170 37.852 1.00 57.44 88 ASN A C 1
ATOM 691 O O . ASN A 1 88 ? -28.683 3.748 38.872 1.00 57.44 88 ASN A O 1
ATOM 695 N N . ASN A 1 89 ? -27.313 5.209 37.885 1.00 57.97 89 ASN A N 1
ATOM 696 C CA . ASN A 1 89 ? -26.984 5.936 39.117 1.00 57.97 89 ASN A CA 1
ATOM 697 C C . ASN A 1 89 ? -28.057 6.958 39.539 1.00 57.97 89 ASN A C 1
ATOM 699 O O . ASN A 1 89 ? -27.976 7.500 40.637 1.00 57.97 89 ASN A O 1
ATOM 703 N N . ASN A 1 90 ? -29.055 7.220 38.689 1.00 56.56 90 ASN A N 1
ATOM 704 C CA . ASN A 1 90 ? -30.123 8.191 38.937 1.00 56.56 90 ASN A CA 1
ATOM 705 C C . ASN A 1 90 ? -31.444 7.539 39.380 1.00 56.56 90 ASN A C 1
ATOM 707 O O . ASN A 1 90 ? -32.497 8.158 39.248 1.00 56.56 90 ASN A O 1
ATOM 711 N N . ILE A 1 91 ? -31.420 6.307 39.895 1.00 51.66 91 ILE A N 1
ATOM 712 C CA . ILE A 1 91 ? -32.597 5.673 40.502 1.00 51.66 91 ILE A CA 1
ATOM 713 C C . ILE A 1 91 ? -32.687 6.172 41.957 1.00 51.66 91 ILE A C 1
ATOM 715 O O . ILE A 1 91 ? -31.847 5.775 42.768 1.00 51.66 91 ILE A O 1
ATOM 719 N N . PRO A 1 92 ? -33.636 7.059 42.318 1.00 47.12 92 PRO A N 1
ATOM 720 C CA . PRO A 1 92 ? -33.834 7.431 43.712 1.00 47.12 92 PRO A CA 1
ATOM 721 C C . PRO A 1 92 ? -34.403 6.227 44.475 1.00 47.12 92 PRO A C 1
ATOM 723 O O . PRO A 1 92 ? -35.410 5.648 44.062 1.00 47.12 92 PRO A O 1
ATOM 726 N N . HIS A 1 93 ? -33.721 5.847 45.558 1.00 44.56 93 HIS A N 1
ATOM 727 C CA . HIS A 1 93 ? -34.289 5.027 46.629 1.00 44.56 93 HIS A CA 1
ATOM 728 C C . HIS A 1 93 ? -35.443 5.757 47.321 1.00 44.56 93 HIS A C 1
ATOM 730 O O . HIS A 1 93 ? -35.342 6.997 47.475 1.00 44.56 93 HIS A O 1
#

Radius of gyration: 21.43 Å; chains: 1; bounding box: 50×17×67 Å

Organism: NCBI:txid2508675

Secondary structure (DSSP, 8-state):
-HHHHHHHHHHHHH-TT-HHHHHHHHHHHHHHHHHHHHHS--TTHHHHHHHHHHHHHHHHHHHHHHHHHHHHHHHHHHHHHHHHHHHHTT---

pLDDT: mean 77.33, std 12.48, range [44.56, 92.94]